Protein AF-A0A7C1SG29-F1 (afdb_monomer)

Structure (mmCIF, N/CA/C/O backbone):
data_AF-A0A7C1SG29-F1
#
_entry.id   AF-A0A7C1SG29-F1
#
loop_
_atom_site.group_PDB
_atom_site.id
_atom_site.type_symbol
_atom_site.label_atom_id
_atom_s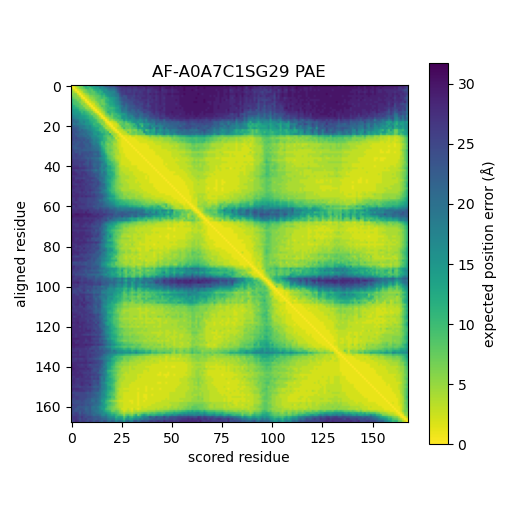ite.label_alt_id
_atom_site.label_comp_id
_atom_site.label_asym_id
_atom_site.label_entity_id
_atom_site.label_seq_id
_atom_site.pdbx_PDB_ins_code
_atom_site.Cartn_x
_atom_site.Cartn_y
_atom_site.Cartn_z
_atom_site.occupancy
_atom_site.B_iso_or_equiv
_atom_site.auth_seq_id
_atom_site.auth_comp_id
_atom_site.auth_asym_id
_atom_site.auth_atom_id
_atom_site.pdbx_PDB_model_num
ATOM 1 N N . MET A 1 1 ? -23.792 -5.796 61.152 1.00 48.72 1 MET A N 1
ATOM 2 C CA . MET A 1 1 ? -22.834 -6.056 60.047 1.00 48.72 1 MET A CA 1
ATOM 3 C C . MET A 1 1 ? -23.413 -5.845 58.630 1.00 48.72 1 MET A C 1
ATOM 5 O O . MET A 1 1 ? -22.864 -6.382 57.684 1.00 48.72 1 MET A O 1
ATOM 9 N N . ARG A 1 2 ? -24.466 -5.027 58.422 1.00 48.72 2 ARG A N 1
ATOM 10 C CA . ARG A 1 2 ? -25.083 -4.828 57.084 1.00 48.72 2 ARG A CA 1
ATOM 11 C C . ARG A 1 2 ? -24.665 -3.545 56.341 1.00 48.72 2 ARG A C 1
ATOM 13 O O . ARG A 1 2 ? -24.838 -3.468 55.135 1.00 48.72 2 ARG A O 1
ATOM 20 N N . LYS A 1 3 ? -24.064 -2.559 57.023 1.00 43.44 3 LYS A N 1
ATOM 21 C CA . LYS A 1 3 ? -23.667 -1.273 56.407 1.00 43.44 3 LYS A CA 1
ATOM 22 C C . LYS A 1 3 ? -22.354 -1.320 55.608 1.00 43.44 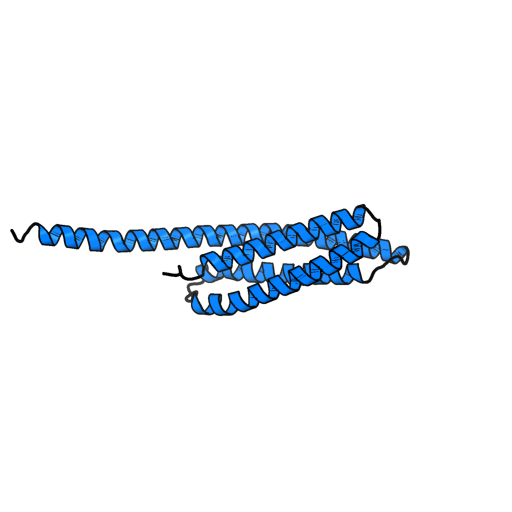3 LYS A C 1
ATOM 24 O O . LYS A 1 3 ? -22.164 -0.490 54.732 1.00 43.44 3 LYS A O 1
ATOM 29 N N . LYS A 1 4 ? -21.469 -2.294 55.866 1.00 47.00 4 LYS A N 1
ATOM 30 C CA . LYS A 1 4 ? -20.196 -2.437 55.128 1.00 47.00 4 LYS A CA 1
ATOM 31 C C . LYS A 1 4 ? -20.366 -3.057 53.734 1.00 47.00 4 LYS A C 1
ATOM 33 O O . LYS A 1 4 ? -19.556 -2.774 52.866 1.00 47.00 4 LYS A O 1
ATOM 38 N N . LEU A 1 5 ? -21.426 -3.841 53.512 1.00 48.00 5 LEU A N 1
ATOM 39 C CA . LEU A 1 5 ? -21.639 -4.564 52.251 1.00 48.00 5 LEU A CA 1
ATOM 40 C C . LEU A 1 5 ? -22.135 -3.654 51.111 1.00 48.00 5 LEU A C 1
ATOM 42 O O . LEU A 1 5 ? -21.844 -3.901 49.947 1.00 48.00 5 LEU A O 1
ATOM 46 N N . ILE A 1 6 ? -22.866 -2.585 51.446 1.00 52.88 6 ILE A N 1
ATOM 47 C CA . ILE A 1 6 ? -23.448 -1.652 50.467 1.00 52.88 6 ILE A CA 1
ATOM 48 C C . 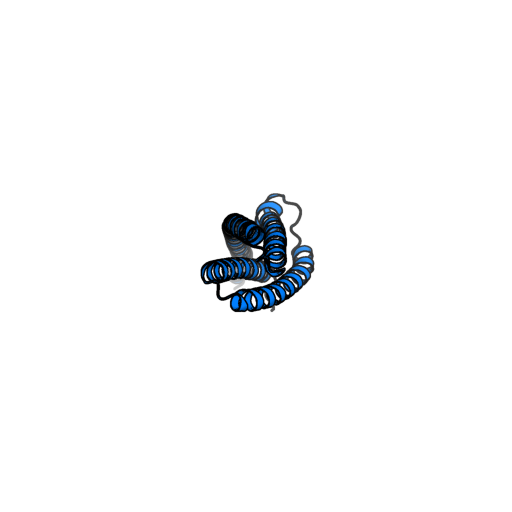ILE A 1 6 ? -22.365 -0.740 49.869 1.00 52.88 6 ILE A C 1
ATOM 50 O O . ILE A 1 6 ? -22.393 -0.447 48.677 1.00 52.88 6 ILE A O 1
ATOM 54 N N . LEU A 1 7 ? -21.362 -0.356 50.668 1.00 47.22 7 LEU A N 1
ATOM 55 C CA . LEU A 1 7 ? -20.264 0.502 50.214 1.00 47.22 7 LEU A CA 1
ATOM 56 C C . LEU A 1 7 ? -19.348 -0.217 49.206 1.00 47.22 7 LEU A C 1
ATOM 58 O O . LEU A 1 7 ? -18.904 0.388 48.235 1.00 47.22 7 LEU A O 1
ATOM 62 N N . SER A 1 8 ? -19.118 -1.521 49.392 1.00 49.44 8 SER A N 1
ATOM 63 C CA . SER A 1 8 ? -18.302 -2.339 48.485 1.00 49.44 8 SER A CA 1
ATOM 64 C C . SER A 1 8 ? -18.992 -2.642 47.149 1.00 49.44 8 SER A C 1
ATOM 66 O O . SER A 1 8 ? -18.313 -2.744 46.133 1.00 49.44 8 SER A O 1
ATOM 68 N N . VAL A 1 9 ? -20.327 -2.725 47.115 1.00 52.62 9 VAL A N 1
ATOM 69 C CA . VAL A 1 9 ? -21.087 -2.907 45.862 1.00 52.62 9 VAL A CA 1
ATOM 70 C C . VAL A 1 9 ? -21.176 -1.595 45.069 1.00 52.62 9 VAL A C 1
ATOM 72 O O . VAL A 1 9 ? -21.042 -1.611 43.850 1.00 52.62 9 VAL A O 1
ATOM 75 N N . LEU A 1 10 ? -21.308 -0.446 45.742 1.00 48.72 10 LEU A N 1
ATOM 76 C CA . LEU A 1 10 ? -21.301 0.873 45.091 1.00 48.72 10 LEU A CA 1
ATOM 77 C C . LEU A 1 10 ? -19.944 1.229 44.462 1.00 48.72 10 LEU A C 1
ATOM 79 O O . LEU A 1 10 ? -19.913 1.810 43.381 1.00 48.72 10 LEU A O 1
ATOM 83 N N . LEU A 1 11 ? -18.828 0.834 45.083 1.00 46.75 11 LEU A N 1
ATOM 84 C CA . LEU A 1 11 ? -17.487 1.050 44.522 1.00 46.75 11 LEU A CA 1
ATOM 85 C C . LEU A 1 11 ? -17.234 0.240 43.237 1.00 46.75 11 LEU A C 1
ATOM 87 O O . LEU A 1 11 ? -16.570 0.736 42.331 1.00 46.75 11 LEU A O 1
ATOM 91 N N . LEU A 1 12 ? -17.813 -0.958 43.114 1.00 48.91 12 LEU A N 1
ATOM 92 C CA . LEU A 1 12 ? -17.734 -1.770 41.891 1.00 48.91 12 LEU A CA 1
ATOM 93 C C . LEU A 1 12 ? -18.539 -1.162 40.732 1.00 48.91 12 LEU A C 1
ATOM 95 O O . LEU A 1 12 ? -18.072 -1.162 39.597 1.00 48.91 12 LEU A O 1
ATOM 99 N N . VAL A 1 13 ? -19.712 -0.584 41.007 1.00 48.06 13 VAL A N 1
ATOM 100 C CA . VAL A 1 13 ? -20.582 0.012 39.973 1.00 48.06 13 VAL A CA 1
ATOM 101 C C . VAL A 1 13 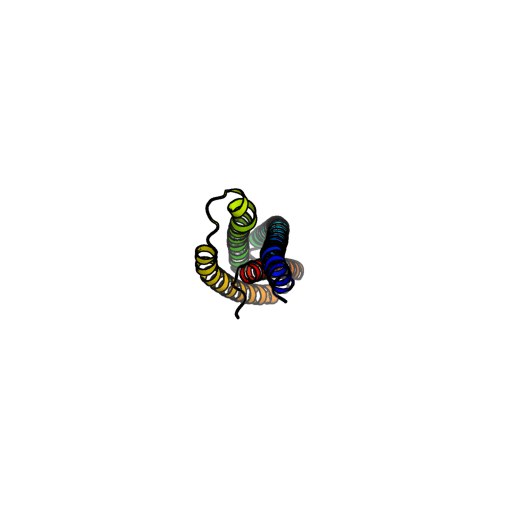? -20.019 1.332 39.426 1.00 48.06 13 VAL A C 1
ATOM 103 O O . VAL A 1 13 ? -20.252 1.662 38.267 1.00 48.06 13 VAL A O 1
ATOM 106 N N . VAL A 1 14 ? -19.225 2.067 40.212 1.00 48.28 14 VAL A N 1
ATOM 107 C CA . VAL A 1 14 ? -18.598 3.329 39.773 1.00 48.28 14 VAL A CA 1
ATOM 108 C C . VAL A 1 14 ? -17.317 3.099 38.957 1.00 48.28 14 VAL A C 1
ATOM 110 O O . VAL A 1 14 ? -16.956 3.947 38.144 1.00 48.28 14 VAL A O 1
ATOM 113 N N . TRP A 1 15 ? -16.637 1.958 39.097 1.00 45.19 15 TRP A N 1
ATOM 114 C CA . TRP A 1 15 ? -15.374 1.691 38.387 1.00 45.19 15 TRP A CA 1
ATOM 115 C C . TRP A 1 15 ? -15.529 1.072 36.991 1.00 45.19 15 TRP A C 1
ATOM 117 O O . TRP A 1 15 ? -14.703 1.330 36.117 1.00 45.19 15 TRP A O 1
ATOM 127 N N . ILE A 1 16 ? -16.600 0.314 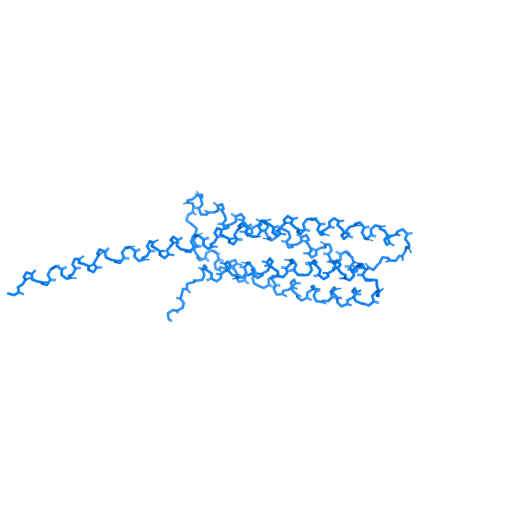36.746 1.00 50.06 16 ILE A N 1
ATOM 128 C CA . ILE A 1 16 ? -16.846 -0.338 35.446 1.00 50.06 16 ILE A CA 1
ATOM 129 C C . ILE A 1 16 ? -17.046 0.672 34.291 1.00 50.06 16 ILE A C 1
ATOM 131 O O . ILE A 1 16 ? -16.458 0.455 33.230 1.00 50.06 16 ILE A O 1
ATOM 135 N N . PRO A 1 17 ? -17.768 1.805 34.461 1.00 49.56 17 PRO A N 1
ATOM 136 C CA . PRO A 1 17 ? -17.905 2.798 33.397 1.00 49.56 17 PRO A CA 1
ATOM 137 C C . PRO A 1 17 ? -16.552 3.392 32.994 1.00 49.56 17 PRO A C 1
ATOM 139 O O . PRO A 1 17 ? -16.257 3.521 31.812 1.00 49.56 17 PRO A O 1
ATOM 142 N N . HIS A 1 18 ? -15.695 3.709 33.967 1.00 48.22 18 HIS A N 1
ATOM 143 C CA . HIS A 1 18 ? -14.430 4.399 33.712 1.00 48.22 18 HIS A CA 1
ATOM 144 C C . HIS A 1 18 ? -13.449 3.545 32.909 1.00 48.22 18 HIS A C 1
ATOM 146 O O . HIS A 1 18 ? -12.782 4.071 32.023 1.00 48.22 18 HIS A O 1
ATOM 152 N N . ALA A 1 19 ? -13.380 2.238 33.176 1.00 51.28 19 ALA A N 1
ATOM 153 C CA . ALA A 1 19 ? -12.516 1.335 32.421 1.00 51.28 19 ALA A CA 1
ATOM 154 C C . ALA A 1 19 ? -12.976 1.193 30.960 1.00 51.28 19 ALA A C 1
ATOM 156 O O . ALA A 1 19 ? -12.147 1.272 30.056 1.00 51.28 19 ALA A O 1
ATOM 157 N N . MET A 1 20 ? -14.288 1.068 30.719 1.00 52.84 20 MET A N 1
ATOM 158 C CA . MET A 1 20 ? -14.838 0.981 29.360 1.00 52.84 20 MET A CA 1
ATOM 159 C C . MET A 1 20 ? -14.654 2.293 28.583 1.00 52.84 20 MET A C 1
ATOM 161 O O . MET A 1 20 ? -14.159 2.261 27.460 1.00 52.84 20 MET A O 1
ATOM 165 N N . TYR A 1 21 ? -14.928 3.450 29.199 1.00 52.53 21 TYR A N 1
ATOM 166 C CA . TYR A 1 21 ? -14.678 4.764 28.585 1.00 52.53 21 TYR A CA 1
ATOM 167 C C . TYR A 1 21 ? -13.181 5.022 28.323 1.00 52.53 21 TYR A C 1
ATOM 169 O O . TYR A 1 21 ? -12.805 5.585 27.291 1.00 52.53 21 TYR A O 1
ATOM 177 N N . ALA A 1 22 ? -12.294 4.590 29.224 1.00 55.56 22 ALA A N 1
ATOM 178 C CA . ALA A 1 22 ? -10.846 4.680 29.023 1.00 55.56 22 ALA A CA 1
ATOM 179 C C . ALA A 1 22 ? -10.353 3.751 27.894 1.00 55.56 22 ALA A C 1
ATOM 181 O O . ALA A 1 22 ? -9.429 4.095 27.159 1.00 55.56 22 ALA A O 1
ATOM 182 N N . GLN A 1 23 ? -10.974 2.581 27.724 1.00 57.38 23 GLN A N 1
ATOM 183 C CA . GLN A 1 23 ? -10.642 1.632 26.660 1.00 57.38 23 GLN A CA 1
ATOM 184 C C . GLN A 1 23 ? -11.161 2.097 25.292 1.00 57.38 23 GLN A C 1
ATOM 186 O O . GLN A 1 23 ? -10.420 2.011 24.312 1.00 57.38 23 GLN A O 1
ATOM 191 N N . GLU A 1 24 ? -12.376 2.649 25.221 1.00 61.75 24 GLU A N 1
ATOM 192 C CA . GLU A 1 24 ? -12.921 3.261 23.999 1.00 61.75 24 GLU A CA 1
ATOM 193 C C . GLU A 1 24 ? -12.083 4.468 23.561 1.00 61.75 24 GLU A C 1
ATOM 195 O O . GLU A 1 24 ? -11.604 4.501 22.429 1.00 61.75 24 GLU A O 1
ATOM 200 N N . SER A 1 25 ? -11.764 5.382 24.484 1.00 68.00 25 SER A N 1
ATOM 201 C CA . SER A 1 25 ? -10.901 6.533 24.170 1.00 68.00 25 SER A CA 1
ATOM 202 C C . SER A 1 25 ? -9.495 6.129 23.706 1.00 68.00 25 SER A C 1
ATOM 204 O O . SER A 1 25 ? -8.922 6.783 22.834 1.00 68.00 25 SER A O 1
ATOM 206 N N . LYS A 1 26 ? -8.935 5.021 24.214 1.00 77.94 2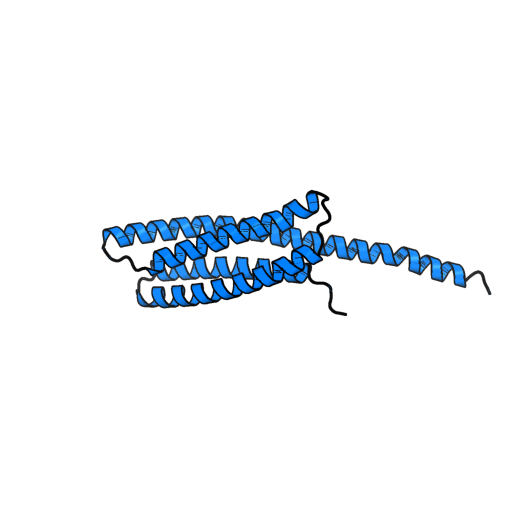6 LYS A N 1
ATOM 207 C CA . LYS A 1 26 ? -7.656 4.480 23.727 1.00 77.94 26 LYS A CA 1
ATOM 208 C C . LYS A 1 26 ? -7.758 3.947 22.294 1.00 77.94 26 LYS A C 1
ATOM 210 O O . LYS A 1 26 ? -6.870 4.241 21.491 1.00 77.94 26 LYS A O 1
ATOM 215 N N . LYS A 1 27 ? -8.805 3.180 21.966 1.00 78.44 27 LYS A N 1
ATOM 216 C CA . LYS A 1 27 ? -9.022 2.662 20.603 1.00 78.44 27 LYS A CA 1
ATOM 217 C C . LYS A 1 27 ? -9.218 3.804 19.609 1.00 78.44 27 LYS A C 1
ATOM 219 O O . LYS A 1 27 ? -8.604 3.785 18.545 1.00 78.44 27 LYS A O 1
ATOM 224 N N . ASP A 1 28 ? -9.962 4.836 19.990 1.00 75.50 28 ASP A N 1
ATOM 225 C CA . ASP A 1 28 ? -10.179 6.018 19.153 1.00 75.50 28 ASP A CA 1
ATOM 226 C C . ASP A 1 28 ? -8.870 6.749 18.828 1.00 75.50 28 ASP A C 1
ATOM 228 O O . ASP A 1 28 ? -8.603 7.054 17.665 1.00 75.50 28 ASP A O 1
ATOM 232 N N . ILE A 1 29 ? -8.003 6.967 19.824 1.00 81.19 29 ILE A N 1
ATOM 233 C CA . ILE A 1 29 ? -6.679 7.582 19.613 1.00 81.19 29 ILE A CA 1
ATOM 234 C C . ILE A 1 29 ? -5.817 6.725 18.674 1.00 81.19 29 ILE A C 1
ATOM 236 O O . ILE A 1 29 ? -5.124 7.250 17.794 1.00 81.19 29 ILE A O 1
ATOM 240 N N . GLN A 1 30 ? -5.852 5.400 18.832 1.00 85.75 30 GLN A N 1
ATOM 241 C CA . GLN A 1 30 ? -5.114 4.487 17.960 1.00 85.75 30 GLN A CA 1
ATOM 242 C C . GLN A 1 30 ? -5.626 4.550 16.515 1.00 85.75 30 GLN A C 1
ATOM 244 O O . GLN A 1 30 ? -4.813 4.643 15.596 1.00 85.75 30 GLN A O 1
ATOM 249 N N . LEU A 1 31 ? -6.945 4.565 16.303 1.00 83.25 31 LEU A N 1
ATOM 250 C CA . LEU A 1 31 ? -7.551 4.658 14.970 1.00 83.25 31 LEU A CA 1
ATOM 251 C C . LEU A 1 31 ? -7.277 6.008 14.304 1.00 83.25 31 LEU A C 1
ATOM 253 O O . LEU A 1 31 ? -6.936 6.040 13.124 1.00 83.25 31 LEU A O 1
ATOM 257 N N . GLN A 1 32 ? -7.324 7.110 15.057 1.00 82.00 32 GLN A N 1
ATOM 258 C CA . GLN A 1 32 ? -6.924 8.431 14.558 1.00 82.00 32 GLN A CA 1
ATOM 259 C C . GLN A 1 32 ? -5.448 8.463 14.147 1.00 82.00 32 GLN A C 1
ATOM 261 O O . GLN A 1 32 ? -5.100 9.021 13.108 1.00 82.00 32 GLN A O 1
ATOM 266 N N . THR A 1 33 ? -4.577 7.816 14.925 1.00 88.44 33 THR A N 1
ATOM 267 C CA . THR A 1 33 ? -3.153 7.691 14.583 1.00 88.44 33 THR A CA 1
ATOM 268 C C . THR A 1 33 ? -2.957 6.890 13.295 1.00 88.44 33 THR A C 1
ATOM 270 O O . THR A 1 33 ? -2.137 7.265 12.457 1.00 88.44 33 THR A O 1
ATOM 273 N N . VAL A 1 34 ? -3.705 5.794 13.119 1.00 89.06 34 VAL A N 1
ATOM 274 C CA . VAL A 1 34 ? -3.687 5.003 11.879 1.00 89.06 34 VAL A CA 1
ATOM 275 C C . VAL A 1 34 ? -4.158 5.847 10.701 1.00 89.06 34 VAL A C 1
ATOM 277 O O . VAL A 1 34 ? -3.455 5.901 9.696 1.00 89.06 34 VAL A O 1
ATOM 280 N N . ALA A 1 35 ? -5.281 6.555 10.835 1.00 85.69 35 ALA A N 1
ATOM 281 C CA . ALA A 1 35 ? -5.807 7.422 9.786 1.00 85.69 35 ALA A CA 1
ATOM 282 C C . ALA A 1 35 ? -4.787 8.495 9.369 1.00 85.69 35 ALA A C 1
ATOM 284 O O . ALA A 1 35 ? -4.494 8.642 8.184 1.00 85.69 35 ALA A O 1
ATOM 285 N N . PHE A 1 36 ? -4.169 9.182 10.332 1.00 87.94 36 PHE A N 1
ATOM 286 C CA . PHE A 1 36 ? -3.148 10.189 10.042 1.00 87.94 36 PHE A CA 1
ATOM 287 C C . PHE A 1 36 ? -1.943 9.605 9.288 1.00 87.94 36 PHE A C 1
ATOM 289 O O . PHE A 1 36 ? -1.490 10.179 8.299 1.00 87.94 36 PHE A O 1
ATOM 296 N N . LYS A 1 37 ? -1.444 8.434 9.702 1.00 91.38 37 LYS A N 1
ATOM 297 C CA . LYS A 1 37 ? -0.332 7.764 9.008 1.00 91.38 37 LYS A CA 1
ATOM 298 C C . LYS A 1 37 ? -0.718 7.290 7.607 1.00 91.38 37 LYS A C 1
ATOM 300 O O . LYS A 1 37 ? 0.078 7.440 6.685 1.00 91.38 37 LYS A O 1
ATOM 305 N N . LEU A 1 38 ? -1.934 6.767 7.432 1.00 89.25 38 LEU A N 1
ATOM 306 C CA . LEU A 1 38 ? -2.468 6.403 6.117 1.00 89.25 38 LEU A CA 1
ATOM 307 C C . LEU A 1 38 ? -2.509 7.621 5.189 1.00 89.25 38 LEU A C 1
ATOM 309 O O . LEU A 1 38 ? -2.080 7.523 4.043 1.00 89.25 38 LEU A O 1
ATOM 313 N N . PHE A 1 39 ? -2.936 8.784 5.688 1.00 87.94 39 PHE A N 1
ATOM 314 C CA . PHE A 1 39 ? -2.906 10.030 4.923 1.00 87.94 39 PHE A CA 1
ATOM 315 C C . PHE A 1 39 ? -1.482 10.415 4.488 1.00 87.94 39 PHE A C 1
ATOM 317 O O . PHE A 1 39 ? -1.255 10.704 3.314 1.00 87.94 39 PHE A O 1
ATOM 324 N N . GLN A 1 40 ? -0.507 10.365 5.399 1.00 90.88 40 GLN A N 1
ATOM 325 C CA . GLN A 1 40 ? 0.890 10.672 5.066 1.00 90.88 40 GLN A CA 1
ATOM 326 C C . GLN A 1 40 ? 1.453 9.726 3.996 1.00 90.88 40 GLN A C 1
ATOM 328 O O . GLN A 1 40 ? 2.070 10.173 3.027 1.00 90.88 40 GLN A O 1
ATOM 333 N N . GLU A 1 41 ? 1.216 8.423 4.144 1.00 90.00 41 GLU A N 1
ATOM 334 C CA . GLU A 1 41 ? 1.663 7.425 3.172 1.00 90.00 41 GLU A CA 1
ATOM 335 C C . GLU A 1 41 ? 0.944 7.568 1.826 1.00 90.00 41 GLU A C 1
ATOM 337 O O . GLU A 1 41 ? 1.572 7.418 0.781 1.00 90.00 41 GLU A O 1
ATOM 342 N N . LYS A 1 42 ? -0.344 7.930 1.818 1.00 88.56 42 LYS A N 1
ATOM 343 C CA . LYS A 1 42 ? -1.105 8.223 0.594 1.00 88.56 42 LYS A CA 1
ATOM 344 C C . LYS A 1 42 ? -0.470 9.362 -0.210 1.00 88.56 42 LYS A C 1
ATOM 346 O O . LYS A 1 42 ? -0.340 9.251 -1.431 1.00 88.56 42 LYS A O 1
ATOM 351 N N . GLU A 1 43 ? -0.053 10.437 0.455 1.00 90.50 43 GLU A N 1
ATOM 352 C CA . GLU A 1 43 ? 0.623 11.557 -0.211 1.00 90.50 43 GLU A CA 1
ATOM 353 C C . GLU A 1 43 ? 2.021 11.168 -0.714 1.00 90.50 43 GLU A C 1
ATOM 355 O O . GLU A 1 43 ? 2.399 11.518 -1.834 1.00 90.50 43 GLU A O 1
ATOM 360 N N . ASN A 1 44 ? 2.768 10.365 0.049 1.00 92.50 44 ASN A N 1
ATOM 361 C CA . ASN A 1 44 ? 4.042 9.811 -0.416 1.00 92.50 44 ASN A CA 1
ATOM 362 C C . ASN A 1 44 ? 3.861 8.911 -1.653 1.00 92.50 44 ASN A C 1
ATOM 364 O O . ASN A 1 44 ? 4.618 9.008 -2.622 1.00 92.50 44 ASN A O 1
ATOM 368 N N . LEU A 1 45 ? 2.814 8.085 -1.668 1.00 92.00 45 LEU A N 1
ATOM 369 C CA . LEU A 1 45 ? 2.482 7.207 -2.784 1.00 92.00 45 LEU A CA 1
ATOM 370 C C . LEU A 1 45 ? 2.192 7.999 -4.069 1.00 92.00 45 LEU A C 1
ATOM 372 O O . LEU A 1 45 ? 2.622 7.601 -5.150 1.00 92.00 45 LEU A O 1
ATOM 376 N N . LYS A 1 46 ? 1.539 9.163 -3.957 1.00 92.38 46 LYS A N 1
ATOM 377 C CA . LYS A 1 46 ? 1.304 10.079 -5.085 1.00 92.38 46 LYS A CA 1
ATOM 378 C C . LYS A 1 46 ? 2.614 10.589 -5.696 1.00 92.38 46 LYS A C 1
ATOM 380 O O . LYS A 1 46 ? 2.730 10.658 -6.918 1.00 92.38 46 LYS A O 1
ATOM 385 N N . ILE A 1 47 ? 3.611 10.910 -4.869 1.00 94.19 47 ILE A N 1
ATOM 386 C CA . ILE A 1 47 ? 4.945 11.325 -5.337 1.00 94.19 47 ILE A CA 1
ATOM 387 C C . ILE A 1 47 ? 5.631 10.170 -6.075 1.00 94.19 47 ILE A C 1
ATOM 389 O O . ILE A 1 47 ? 6.154 10.361 -7.174 1.00 94.19 47 ILE A O 1
ATOM 393 N N . LEU A 1 48 ? 5.601 8.967 -5.496 1.00 93.75 48 LEU A N 1
ATOM 394 C CA . LEU A 1 48 ? 6.195 7.770 -6.097 1.00 93.75 48 LEU A CA 1
ATOM 395 C C . LEU A 1 48 ? 5.528 7.427 -7.433 1.00 93.75 48 LEU A C 1
ATOM 397 O O . LEU A 1 48 ? 6.223 7.146 -8.407 1.00 93.75 48 LEU A O 1
ATOM 401 N N . ARG A 1 49 ? 4.200 7.559 -7.522 1.00 93.69 49 ARG A N 1
ATOM 402 C CA . ARG A 1 49 ? 3.450 7.398 -8.771 1.00 93.69 49 ARG A CA 1
ATOM 403 C C . ARG A 1 49 ? 3.970 8.316 -9.874 1.00 93.69 49 ARG A C 1
ATOM 405 O O . ARG A 1 49 ? 4.214 7.855 -10.986 1.00 93.69 49 ARG A O 1
ATOM 412 N N . SER A 1 50 ? 4.148 9.602 -9.576 1.00 94.69 50 SER A N 1
ATOM 413 C CA . SER A 1 50 ? 4.659 10.577 -10.546 1.00 94.69 50 SER A CA 1
ATOM 414 C C . SER A 1 50 ? 6.058 10.207 -11.040 1.00 94.69 50 SER A C 1
ATOM 416 O O . SER A 1 50 ? 6.321 10.280 -12.236 1.00 94.69 50 SER A O 1
ATOM 418 N N . GLN A 1 51 ? 6.928 9.728 -10.145 1.00 94.12 51 GLN A N 1
ATOM 419 C CA . GLN A 1 51 ? 8.265 9.249 -10.512 1.00 94.12 51 GLN A CA 1
ATOM 420 C C . GLN A 1 51 ? 8.204 8.011 -11.419 1.00 94.12 51 GLN A C 1
ATOM 422 O O . GLN A 1 51 ? 8.980 7.905 -12.367 1.00 94.12 51 GLN A O 1
ATOM 427 N N . VAL A 1 52 ? 7.273 7.081 -11.170 1.00 91.50 52 VAL A N 1
ATOM 428 C CA . VAL A 1 52 ? 7.076 5.900 -12.029 1.00 91.50 52 VAL A CA 1
ATOM 429 C C . VAL A 1 52 ? 6.595 6.312 -13.422 1.00 91.50 52 VAL A C 1
ATOM 431 O O . VAL A 1 52 ? 7.120 5.798 -14.408 1.00 91.50 52 VAL A O 1
ATOM 434 N N . VAL A 1 53 ? 5.667 7.271 -13.522 1.00 91.44 53 VAL A N 1
ATOM 435 C CA . VAL A 1 53 ? 5.207 7.822 -14.812 1.00 91.44 53 VAL A CA 1
ATOM 436 C C . VAL A 1 53 ? 6.356 8.456 -15.585 1.00 91.44 53 VAL A C 1
ATOM 438 O O . VAL A 1 53 ? 6.516 8.187 -16.771 1.00 91.44 53 VAL A O 1
ATOM 441 N N . GLU A 1 54 ? 7.177 9.273 -14.926 1.00 91.31 54 GLU A N 1
ATOM 442 C CA . GLU A 1 54 ? 8.326 9.920 -15.562 1.00 91.31 54 GLU A CA 1
ATOM 443 C C . GLU A 1 54 ? 9.302 8.880 -16.135 1.00 91.31 54 GLU A C 1
ATOM 445 O O . GLU A 1 54 ? 9.717 8.973 -17.294 1.00 91.31 54 GLU A O 1
ATOM 450 N N . LYS A 1 55 ? 9.610 7.835 -15.355 1.00 88.81 55 LYS A N 1
ATOM 451 C CA . LYS A 1 55 ? 10.456 6.724 -15.810 1.00 88.81 55 LYS A CA 1
ATOM 452 C C . LYS A 1 55 ? 9.824 5.939 -16.955 1.00 88.81 55 LYS A C 1
ATOM 454 O O . LYS A 1 55 ? 10.529 5.642 -17.912 1.00 88.81 55 LYS A O 1
ATOM 459 N N . ASN A 1 56 ? 8.523 5.664 -16.899 1.00 88.31 56 ASN A N 1
ATOM 460 C CA . ASN A 1 56 ? 7.800 5.004 -17.983 1.00 88.31 56 ASN A CA 1
ATOM 461 C C . ASN A 1 56 ? 7.833 5.826 -19.281 1.00 88.31 56 ASN A C 1
ATOM 463 O O . ASN A 1 56 ? 8.065 5.275 -20.352 1.00 88.31 56 ASN A O 1
ATOM 467 N N . ASN A 1 57 ? 7.629 7.142 -19.191 1.00 87.88 57 ASN A N 1
ATOM 468 C CA . ASN A 1 57 ? 7.675 8.037 -20.348 1.00 87.88 57 ASN A CA 1
ATOM 469 C C . ASN A 1 57 ? 9.084 8.102 -20.941 1.00 87.88 57 ASN A C 1
ATOM 471 O O . ASN A 1 57 ? 9.239 8.103 -22.156 1.00 87.88 57 ASN A O 1
ATOM 475 N N . THR A 1 58 ? 10.107 8.106 -20.084 1.00 85.88 58 THR A N 1
ATOM 476 C CA . THR A 1 58 ? 11.509 8.061 -20.518 1.00 85.88 58 THR A CA 1
ATOM 477 C C . THR A 1 58 ? 11.800 6.750 -21.243 1.00 85.88 58 THR A C 1
ATOM 479 O O . THR A 1 58 ? 12.331 6.773 -22.343 1.00 85.88 58 THR A O 1
ATOM 482 N N . ALA A 1 59 ? 11.392 5.615 -20.670 1.00 82.06 59 ALA A N 1
ATOM 483 C CA . ALA A 1 59 ? 11.553 4.303 -21.287 1.00 82.06 59 ALA A CA 1
ATOM 484 C C . ALA A 1 59 ? 10.822 4.198 -22.639 1.00 82.06 59 ALA A C 1
ATOM 486 O O . ALA A 1 59 ? 11.329 3.557 -23.552 1.00 82.06 59 ALA A O 1
ATOM 487 N N . ALA A 1 60 ? 9.674 4.874 -22.794 1.00 81.38 60 ALA A N 1
ATOM 488 C CA . ALA A 1 60 ? 8.913 4.920 -24.049 1.00 81.38 60 ALA A CA 1
ATOM 489 C C . ALA A 1 60 ? 9.719 5.534 -25.192 1.00 81.38 60 ALA A C 1
ATOM 491 O O . ALA A 1 60 ? 9.667 5.057 -26.316 1.00 81.38 60 ALA A O 1
ATOM 492 N N . ILE A 1 61 ? 10.461 6.605 -24.895 1.00 80.38 61 ILE A N 1
ATOM 493 C CA . ILE A 1 61 ? 11.275 7.325 -25.882 1.00 80.38 61 ILE A CA 1
ATOM 494 C C . ILE A 1 61 ? 12.388 6.423 -26.432 1.00 80.38 61 ILE A C 1
ATOM 496 O O . ILE A 1 61 ? 12.807 6.598 -27.573 1.00 80.38 61 ILE A O 1
ATOM 500 N N . PHE A 1 62 ? 12.855 5.467 -25.628 1.00 77.94 62 PHE A N 1
ATOM 501 C CA . PHE A 1 62 ? 13.937 4.553 -25.980 1.00 77.94 62 PHE A CA 1
ATOM 502 C C . PHE A 1 62 ? 13.448 3.156 -26.414 1.00 77.94 62 PHE A C 1
ATOM 504 O O . PHE A 1 62 ? 14.280 2.275 -26.586 1.00 77.94 62 PHE A O 1
ATOM 511 N N . ASP A 1 63 ? 12.134 2.941 -26.597 1.00 72.06 63 ASP A N 1
ATOM 512 C CA . ASP A 1 63 ? 11.513 1.625 -26.875 1.00 72.06 63 ASP A CA 1
ATOM 513 C C . ASP A 1 63 ? 11.846 0.531 -25.831 1.00 72.06 63 ASP A C 1
ATOM 515 O O . ASP A 1 63 ? 11.749 -0.671 -26.079 1.00 72.06 63 ASP A O 1
ATOM 519 N N . GLU A 1 64 ? 12.178 0.942 -24.606 1.00 68.69 64 GLU A N 1
ATOM 520 C CA . GLU A 1 64 ? 12.540 0.068 -23.485 1.00 68.69 64 GLU A CA 1
ATOM 521 C C . GLU A 1 64 ? 11.383 -0.082 -22.483 1.00 68.69 64 GLU A C 1
ATOM 523 O O . GLU A 1 64 ? 11.622 -0.169 -21.283 1.00 68.69 64 GLU A O 1
ATOM 528 N N . GLN A 1 65 ? 10.116 -0.053 -22.918 1.00 67.62 65 GLN A N 1
ATOM 529 C CA . GLN A 1 65 ? 8.955 -0.133 -22.015 1.00 67.62 65 GLN A CA 1
ATOM 530 C C . GLN A 1 65 ? 8.566 -1.580 -21.664 1.00 67.62 65 GLN A C 1
ATOM 532 O O . GLN A 1 65 ? 7.820 -2.217 -22.413 1.0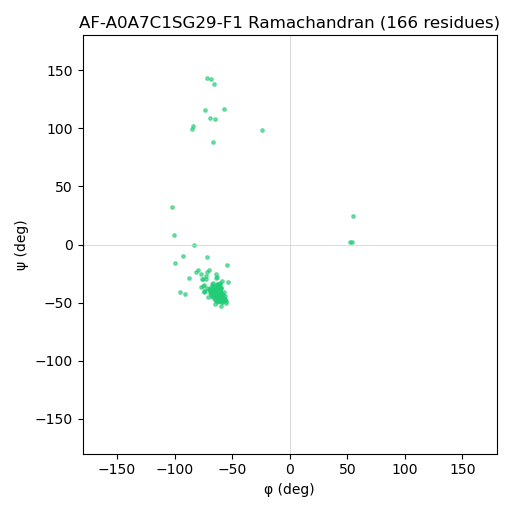0 67.62 65 GLN A O 1
ATOM 537 N N . PRO A 1 66 ? 8.956 -2.120 -20.494 1.00 69.75 66 PRO A N 1
ATOM 538 C CA . PRO A 1 66 ? 8.360 -3.347 -20.004 1.00 69.75 66 PRO A CA 1
ATOM 539 C C . PRO A 1 66 ? 6.917 -3.096 -19.539 1.00 69.75 66 PRO A C 1
ATOM 541 O O . PRO A 1 66 ? 6.610 -2.097 -18.882 1.00 69.75 66 PRO A O 1
ATOM 544 N N . LEU A 1 67 ? 6.034 -4.073 -19.786 1.00 73.38 67 LEU A N 1
ATOM 545 C CA . LEU A 1 67 ? 4.646 -4.112 -19.284 1.00 73.38 67 LEU A CA 1
ATOM 546 C C . LEU A 1 67 ? 4.546 -3.972 -17.747 1.00 73.38 67 LEU A C 1
ATOM 548 O O . LEU A 1 67 ? 3.490 -3.636 -17.201 1.00 73.38 67 LEU A O 1
ATOM 552 N N . SER A 1 68 ? 5.652 -4.201 -17.035 1.00 77.69 68 SER A N 1
ATOM 553 C CA . SER A 1 68 ? 5.753 -4.057 -15.585 1.00 77.69 68 SER A CA 1
ATOM 554 C C . SER A 1 68 ? 5.542 -2.615 -15.099 1.00 77.69 68 SER A C 1
ATOM 556 O O . SER A 1 68 ? 5.060 -2.439 -13.981 1.00 77.69 68 SER A O 1
ATOM 558 N N . TYR A 1 69 ? 5.803 -1.580 -15.916 1.00 83.00 69 TYR A N 1
ATOM 55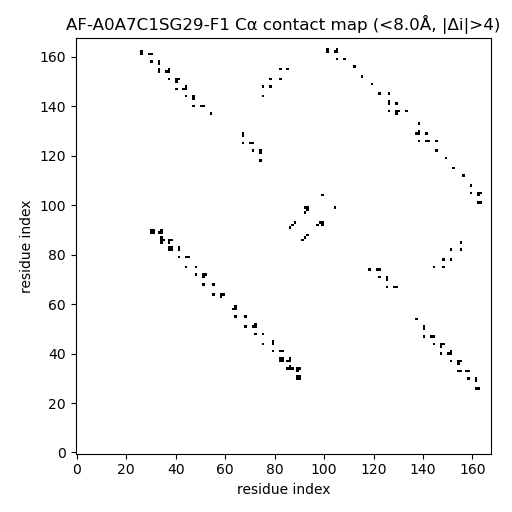9 C CA . TYR A 1 69 ? 5.524 -0.182 -15.540 1.00 83.00 69 TYR A CA 1
ATOM 560 C C . TYR A 1 69 ? 4.031 0.083 -15.360 1.00 83.00 69 TYR A C 1
ATOM 562 O O . TYR A 1 69 ? 3.629 0.666 -14.352 1.00 83.00 69 TYR A O 1
ATOM 570 N N . TYR A 1 70 ? 3.203 -0.381 -16.297 1.00 85.00 70 TYR A N 1
ATOM 571 C CA . TYR A 1 70 ? 1.748 -0.265 -16.188 1.00 85.00 70 TYR A CA 1
ATOM 572 C C . TYR A 1 70 ? 1.211 -1.031 -14.982 1.00 85.00 70 TYR A C 1
ATOM 574 O O . TYR A 1 70 ? 0.394 -0.500 -14.236 1.00 85.00 70 TYR A O 1
ATOM 582 N N . SER A 1 71 ? 1.746 -2.227 -14.737 1.00 86.12 71 SER A N 1
ATOM 583 C CA . SER A 1 71 ? 1.368 -3.051 -13.583 1.00 86.12 71 SER A CA 1
ATOM 584 C C . SER A 1 71 ? 1.718 -2.376 -12.247 1.00 86.12 71 SER A C 1
ATOM 586 O O . SER A 1 71 ? 0.933 -2.415 -11.297 1.00 86.12 71 SER A O 1
ATOM 588 N N . LEU A 1 72 ? 2.875 -1.706 -12.168 1.00 86.56 72 LEU A N 1
ATOM 589 C CA . LEU A 1 72 ? 3.279 -0.944 -10.985 1.00 86.56 72 LEU A CA 1
ATOM 590 C C . LEU A 1 72 ? 2.397 0.290 -10.770 1.00 86.56 72 LEU A C 1
ATOM 592 O O . LEU A 1 72 ? 1.993 0.555 -9.640 1.00 86.56 72 LEU A O 1
ATOM 596 N N . MET A 1 73 ? 2.080 1.029 -11.836 1.00 91.12 73 MET A N 1
ATOM 597 C CA . MET A 1 73 ? 1.175 2.181 -11.759 1.00 91.12 73 MET A CA 1
ATOM 598 C C . MET A 1 73 ? -0.233 1.769 -11.314 1.00 91.12 73 MET A C 1
ATOM 600 O O . MET A 1 73 ? -0.782 2.409 -10.421 1.00 91.12 73 MET A O 1
ATOM 604 N N . ASP A 1 74 ? -0.777 0.677 -11.857 1.00 89.88 74 ASP A N 1
ATOM 605 C CA . ASP A 1 74 ? -2.083 0.140 -11.449 1.00 89.88 74 ASP A CA 1
ATOM 606 C C . ASP A 1 74 ? -2.095 -0.270 -9.969 1.00 89.88 74 ASP A C 1
ATOM 608 O O . ASP A 1 74 ? -3.003 0.090 -9.217 1.00 89.88 74 ASP A O 1
ATOM 612 N N . SER A 1 75 ? -1.034 -0.943 -9.511 1.00 86.94 75 SER A N 1
ATOM 613 C CA . SER A 1 75 ? -0.882 -1.314 -8.098 1.00 86.94 75 SER A CA 1
ATOM 614 C C . SER A 1 75 ? -0.869 -0.085 -7.185 1.00 86.94 75 SER A C 1
ATOM 616 O O . SER A 1 75 ? -1.523 -0.077 -6.140 1.00 86.94 75 SER A O 1
ATOM 618 N N . ILE A 1 76 ? -0.156 0.973 -7.586 1.00 89.12 76 ILE A N 1
ATOM 619 C CA . ILE A 1 76 ? -0.144 2.248 -6.864 1.00 89.12 76 ILE A CA 1
ATOM 620 C C . ILE A 1 76 ? -1.550 2.862 -6.825 1.00 89.12 76 ILE A C 1
ATOM 622 O O . ILE A 1 76 ? -2.004 3.255 -5.753 1.00 89.12 76 ILE A O 1
ATOM 626 N N . ASP A 1 77 ? -2.255 2.926 -7.954 1.00 90.81 77 ASP A N 1
ATOM 627 C CA . ASP A 1 77 ? -3.583 3.544 -8.038 1.00 90.81 77 ASP A CA 1
ATOM 628 C C . ASP A 1 77 ? -4.623 2.802 -7.195 1.00 90.81 77 ASP A C 1
ATOM 630 O O . ASP A 1 77 ? -5.378 3.420 -6.436 1.00 90.81 77 ASP A O 1
ATOM 634 N N . ARG A 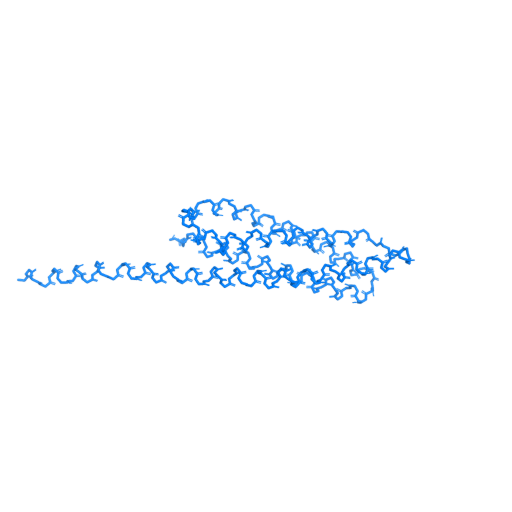1 78 ? -4.615 1.467 -7.240 1.00 89.00 78 ARG A N 1
ATOM 635 C CA . ARG A 1 78 ? -5.483 0.627 -6.403 1.00 89.00 78 ARG A CA 1
ATOM 636 C C . ARG A 1 78 ? -5.241 0.880 -4.919 1.00 89.00 78 ARG A C 1
ATOM 638 O O . ARG A 1 78 ? -6.199 1.053 -4.163 1.00 89.00 78 ARG A O 1
ATOM 645 N N . ILE A 1 79 ? -3.980 0.960 -4.498 1.00 87.25 79 ILE A N 1
ATOM 646 C CA . ILE A 1 79 ? -3.625 1.245 -3.102 1.00 87.25 79 ILE A CA 1
ATOM 647 C C . ILE A 1 79 ? -3.971 2.675 -2.710 1.00 87.25 79 ILE A C 1
ATOM 649 O O . ILE A 1 79 ? -4.479 2.886 -1.612 1.00 87.25 79 ILE A O 1
ATOM 653 N N . TYR A 1 80 ? -3.760 3.651 -3.592 1.00 87.75 80 TYR A N 1
ATOM 654 C CA . TYR A 1 80 ? -4.132 5.043 -3.351 1.00 87.75 80 TYR A CA 1
ATOM 655 C C . TYR A 1 80 ? -5.627 5.172 -3.038 1.00 87.75 80 TYR A C 1
ATOM 657 O O . TYR A 1 80 ? -6.014 5.823 -2.062 1.00 87.75 80 TYR A O 1
ATOM 665 N N . ILE A 1 81 ? -6.461 4.509 -3.843 1.00 86.44 81 ILE A N 1
ATOM 666 C CA . ILE A 1 81 ? -7.916 4.485 -3.681 1.00 86.44 81 ILE A CA 1
ATOM 667 C C . ILE A 1 81 ? -8.299 3.787 -2.372 1.00 86.44 81 ILE A C 1
ATOM 669 O O . ILE A 1 81 ? -9.036 4.361 -1.570 1.00 86.44 81 ILE A O 1
ATOM 673 N N . LEU A 1 82 ? -7.773 2.583 -2.118 1.00 86.44 82 LEU A N 1
ATOM 674 C CA . LEU A 1 82 ? -8.041 1.837 -0.881 1.00 86.44 82 LEU A CA 1
ATOM 675 C C . LEU A 1 82 ? -7.625 2.625 0.366 1.00 86.44 82 LEU A C 1
ATOM 677 O O . LEU A 1 82 ? -8.376 2.682 1.337 1.00 86.44 82 LEU A O 1
ATOM 681 N N . CYS A 1 83 ? -6.462 3.273 0.323 1.00 85.56 83 CYS A N 1
ATOM 682 C CA . CYS A 1 83 ? -5.945 4.107 1.403 1.00 85.56 83 CYS A CA 1
ATOM 683 C C . CYS A 1 83 ? -6.841 5.316 1.660 1.00 85.56 83 CYS A C 1
ATOM 685 O O . CYS A 1 83 ? -7.169 5.595 2.810 1.00 85.56 83 CYS A O 1
ATOM 687 N N . GLY A 1 84 ? -7.306 5.986 0.601 1.00 81.75 84 GLY A N 1
ATOM 688 C CA . GLY A 1 84 ? -8.288 7.062 0.717 1.00 81.75 84 GLY A CA 1
ATOM 689 C C . GLY A 1 84 ? -9.582 6.601 1.388 1.00 81.75 84 GLY A C 1
ATOM 690 O O . GLY A 1 84 ? -10.038 7.243 2.330 1.00 81.75 84 GLY A O 1
ATOM 691 N N . TYR A 1 85 ? -10.122 5.455 0.970 1.00 82.06 85 TYR A N 1
ATOM 692 C CA . TYR A 1 85 ? -11.320 4.900 1.593 1.00 82.06 85 TYR A CA 1
ATOM 693 C C . TYR A 1 85 ? -11.107 4.528 3.062 1.00 82.06 85 TYR A C 1
ATOM 695 O O . TYR A 1 85 ? -11.962 4.840 3.885 1.00 82.06 85 TYR A O 1
ATOM 703 N N . GLU A 1 86 ? -10.017 3.846 3.424 1.00 81.81 86 GLU A N 1
ATOM 704 C CA . GLU A 1 86 ? -9.771 3.496 4.831 1.00 81.81 86 GLU A CA 1
ATOM 705 C C . GLU A 1 86 ? -9.544 4.732 5.700 1.00 81.81 86 GLU A C 1
ATOM 707 O O . GLU A 1 86 ? -10.099 4.822 6.792 1.00 81.81 86 GLU A O 1
ATOM 712 N N . TYR A 1 87 ? -8.824 5.729 5.192 1.00 80.56 87 TYR A N 1
ATOM 713 C CA . TYR A 1 87 ? -8.683 7.022 5.851 1.00 80.56 87 TYR A CA 1
ATOM 714 C C . TYR A 1 87 ? -10.044 7.673 6.153 1.00 80.56 87 TYR A C 1
ATOM 716 O O . TYR A 1 87 ? -10.309 8.047 7.295 1.00 80.56 87 TYR A O 1
ATOM 724 N N . GLU A 1 88 ? -10.938 7.756 5.165 1.00 76.38 88 GLU A N 1
ATOM 725 C CA . GLU A 1 88 ? -12.267 8.351 5.347 1.00 76.38 88 GLU A CA 1
ATOM 726 C C . GLU A 1 88 ? -13.115 7.575 6.361 1.00 76.38 88 GLU A C 1
ATOM 728 O O . GLU A 1 88 ? -13.793 8.173 7.199 1.00 76.38 88 GLU A O 1
ATOM 733 N N . ILE A 1 89 ? -13.064 6.241 6.334 1.00 77.06 89 ILE A N 1
ATOM 734 C CA . ILE A 1 89 ? -13.798 5.427 7.306 1.00 77.06 89 ILE A CA 1
ATOM 735 C C . ILE A 1 89 ? -13.247 5.637 8.716 1.00 77.06 89 ILE A C 1
ATOM 737 O O . ILE A 1 89 ? -14.036 5.777 9.646 1.00 77.06 89 ILE A O 1
ATOM 741 N N . LEU A 1 90 ? -11.928 5.656 8.889 1.00 75.31 90 LEU A N 1
ATOM 742 C CA . LEU A 1 90 ? -11.309 5.747 10.209 1.00 75.31 90 LEU A CA 1
ATOM 743 C C . LEU A 1 90 ? -11.382 7.156 10.801 1.00 75.31 90 LEU A C 1
ATOM 745 O O . LEU A 1 90 ? -11.560 7.299 12.009 1.00 75.31 90 LEU A O 1
ATOM 749 N N . GLU A 1 91 ? -11.275 8.200 9.978 1.00 73.62 91 GLU A N 1
ATOM 750 C CA . GLU A 1 91 ? -11.299 9.577 10.468 1.00 73.62 91 GLU A CA 1
ATOM 751 C C . GLU A 1 91 ? -12.709 10.185 10.500 1.00 73.62 91 GLU A C 1
ATOM 753 O O . GLU A 1 91 ? -13.062 10.889 11.452 1.00 73.62 91 GLU A O 1
ATOM 758 N N . ILE A 1 92 ? -13.518 9.961 9.461 1.00 63.97 92 ILE A N 1
ATOM 759 C CA . ILE A 1 92 ? -14.762 10.715 9.243 1.00 63.97 92 ILE A CA 1
ATOM 760 C C . ILE A 1 92 ? -15.968 9.967 9.814 1.00 63.97 92 ILE A C 1
ATOM 762 O O . ILE A 1 92 ? -16.832 10.586 10.440 1.00 63.97 92 ILE A O 1
ATOM 766 N N . ALA A 1 93 ? -16.042 8.642 9.654 1.00 64.62 93 ALA A N 1
ATOM 767 C CA . ALA A 1 93 ? -17.217 7.880 10.080 1.00 64.62 93 ALA A CA 1
ATOM 768 C C . ALA A 1 93 ? -17.518 7.976 11.595 1.00 64.62 93 ALA A C 1
ATOM 770 O O . ALA A 1 93 ? -18.692 8.154 11.931 1.00 64.62 93 ALA A O 1
ATOM 771 N N . PRO A 1 94 ? -16.524 7.969 12.513 1.00 64.25 94 PRO A N 1
ATOM 772 C CA . PRO A 1 94 ? -16.772 8.189 13.942 1.00 64.25 94 PRO A CA 1
ATOM 773 C C . PRO A 1 94 ? -17.343 9.583 14.250 1.00 64.25 94 PRO A C 1
ATOM 775 O O . PRO A 1 94 ? -18.193 9.735 15.128 1.00 64.25 94 PRO A O 1
ATOM 778 N N . LYS A 1 95 ? -16.933 10.611 13.491 1.00 65.44 95 LYS A N 1
ATOM 779 C CA . LYS A 1 95 ? -17.378 12.006 13.670 1.00 65.44 95 LYS A CA 1
ATOM 780 C C . LYS A 1 95 ? -18.831 12.224 13.222 1.00 65.44 95 LYS A C 1
ATOM 782 O O . LYS A 1 95 ? -19.490 13.142 13.705 1.00 65.44 95 LYS A O 1
ATOM 787 N N . LEU A 1 96 ? -19.353 11.378 12.329 1.00 56.31 96 LEU A N 1
ATOM 788 C CA . LEU A 1 96 ? -20.689 11.526 11.739 1.00 56.31 96 LEU A CA 1
ATOM 789 C C . LEU A 1 96 ? -21.842 10.974 12.597 1.00 56.31 96 LEU A C 1
ATOM 791 O O . LEU A 1 96 ? -22.990 11.065 12.166 1.00 56.31 96 LEU A O 1
ATOM 795 N N . LYS A 1 97 ? -21.584 10.409 13.790 1.00 51.22 97 LYS A N 1
ATOM 796 C CA . LYS A 1 97 ? -22.591 9.849 14.729 1.00 51.22 97 LYS A CA 1
ATOM 797 C C . LYS A 1 97 ? -23.588 8.827 14.145 1.00 51.22 97 LYS A C 1
ATOM 799 O O . LYS A 1 97 ? -24.444 8.334 14.876 1.00 51.22 97 LYS A O 1
ATOM 804 N N . LYS A 1 98 ? -23.497 8.454 12.864 1.00 49.09 98 LYS A N 1
ATOM 805 C CA . LYS A 1 98 ? -24.146 7.254 12.333 1.00 49.09 98 LYS A CA 1
ATOM 806 C C . LYS A 1 98 ? -23.400 6.090 12.942 1.00 49.09 98 LYS A C 1
ATOM 808 O O . LYS A 1 98 ? -22.243 5.909 12.588 1.00 49.09 98 LYS A O 1
ATOM 813 N N . GLU A 1 99 ? -24.048 5.382 13.868 1.00 52.16 99 GLU A N 1
ATOM 814 C CA . GLU A 1 99 ? -23.551 4.179 14.541 1.00 52.16 99 GLU A CA 1
ATOM 815 C C . GLU A 1 99 ? -22.499 3.474 13.681 1.00 52.16 99 GLU A C 1
ATOM 817 O O . GLU A 1 99 ? -22.827 2.778 12.714 1.00 52.16 99 GLU A O 1
ATOM 822 N N . PHE A 1 100 ? -21.225 3.713 13.993 1.00 56.62 100 PHE A N 1
ATOM 823 C CA . PHE A 1 100 ? -20.122 2.990 13.395 1.00 56.62 100 PHE A CA 1
ATOM 824 C C . PHE A 1 100 ? -20.265 1.563 13.906 1.00 56.62 100 PHE A C 1
ATOM 826 O O . PHE A 1 100 ? -19.805 1.237 14.994 1.00 56.62 100 PHE A O 1
ATOM 833 N N . LYS A 1 101 ? -21.039 0.729 13.202 1.00 58.72 101 LYS A N 1
ATOM 834 C CA . LYS A 1 101 ? -21.331 -0.623 13.674 1.00 58.72 101 LYS A CA 1
ATOM 835 C C . LYS A 1 101 ? -20.067 -1.453 13.494 1.00 58.72 101 LYS A C 1
ATOM 837 O O . LYS A 1 101 ? -19.713 -1.723 12.342 1.00 58.72 101 LYS A O 1
ATOM 842 N N . PRO A 1 102 ? -19.447 -1.955 14.580 1.00 57.88 102 PRO A N 1
ATOM 843 C CA . PRO A 1 102 ? -18.254 -2.796 14.482 1.00 57.88 102 PRO A CA 1
ATOM 844 C C . PRO A 1 102 ? -18.475 -3.991 13.545 1.00 57.88 102 PRO A C 1
ATOM 846 O O . PRO A 1 102 ? -17.595 -4.371 12.785 1.00 57.88 102 PRO A O 1
ATOM 849 N N . LYS A 1 103 ? -19.709 -4.512 13.489 1.00 62.97 103 LYS A N 1
ATOM 850 C CA . LYS A 1 103 ? -20.126 -5.602 12.594 1.00 62.97 103 LYS A CA 1
ATOM 851 C C . LYS A 1 103 ? -20.038 -5.266 11.094 1.00 62.97 103 LYS A C 1
ATOM 853 O O . LYS A 1 103 ? -19.741 -6.149 10.292 1.00 62.97 103 LYS A O 1
ATOM 858 N N . TYR A 1 104 ? -20.309 -4.019 10.696 1.00 64.94 104 TYR A N 1
ATOM 859 C CA . TYR A 1 104 ? -20.160 -3.584 9.300 1.00 64.94 104 TYR A CA 1
ATOM 860 C C . TYR A 1 104 ? -18.678 -3.507 8.925 1.00 64.94 104 TYR A C 1
ATOM 862 O O . TYR A 1 104 ? -18.268 -4.051 7.897 1.00 64.94 104 TYR A O 1
ATOM 870 N N . TYR A 1 105 ? -17.870 -2.923 9.812 1.00 68.94 105 TYR A N 1
ATOM 871 C CA . TYR A 1 105 ? -16.427 -2.844 9.626 1.00 68.94 105 TYR A CA 1
ATOM 872 C C . TYR A 1 105 ? -15.775 -4.235 9.603 1.00 68.94 105 TYR A C 1
ATOM 874 O O . TYR A 1 105 ? -14.964 -4.500 8.729 1.00 68.94 105 TYR A O 1
ATOM 882 N N . GLN A 1 106 ? -16.203 -5.175 10.452 1.00 67.75 106 GLN A N 1
ATOM 883 C CA . GLN A 1 106 ? -15.719 -6.566 10.456 1.00 67.75 106 GLN A CA 1
ATOM 884 C C . GLN A 1 106 ? -15.998 -7.330 9.151 1.00 67.75 106 GLN A C 1
ATOM 886 O O . GLN A 1 106 ? -15.217 -8.183 8.732 1.00 67.75 106 GLN A O 1
ATOM 891 N N . ARG A 1 107 ? -17.136 -7.083 8.488 1.00 68.31 107 ARG A N 1
ATOM 892 C CA . ARG A 1 107 ? -17.424 -7.740 7.201 1.00 68.31 107 ARG A CA 1
ATOM 893 C C . ARG A 1 107 ? -16.562 -7.154 6.086 1.00 68.31 107 ARG A C 1
ATOM 895 O O . ARG A 1 107 ? -16.055 -7.903 5.253 1.00 68.31 107 ARG A O 1
ATOM 902 N N . ARG A 1 108 ? -16.377 -5.832 6.099 1.00 75.81 108 ARG A N 1
ATOM 903 C CA . ARG A 1 108 ? -15.463 -5.124 5.199 1.00 75.81 108 ARG A CA 1
ATOM 904 C C . ARG A 1 108 ? -14.012 -5.542 5.436 1.00 75.81 108 ARG A C 1
ATOM 906 O O . ARG A 1 108 ? -13.306 -5.774 4.465 1.00 75.81 108 ARG A O 1
ATOM 913 N N . SER A 1 109 ? -13.588 -5.700 6.688 1.00 78.12 109 SER A N 1
ATOM 914 C CA . SER A 1 109 ? -12.201 -6.002 7.041 1.00 78.12 109 SER A CA 1
ATOM 915 C C . SER A 1 109 ? -11.739 -7.336 6.466 1.00 78.12 109 SER A C 1
ATOM 917 O O . SER A 1 109 ? -10.645 -7.414 5.928 1.00 78.12 109 SER A O 1
ATOM 919 N N . LYS A 1 110 ? -12.597 -8.363 6.449 1.00 78.19 110 LYS A N 1
ATOM 920 C CA . LYS A 1 110 ? -12.282 -9.639 5.780 1.00 78.19 110 LYS A CA 1
ATOM 921 C C . LYS A 1 110 ? -12.024 -9.473 4.282 1.00 78.19 110 LYS A C 1
ATOM 923 O O . LYS A 1 110 ? -11.129 -10.114 3.740 1.00 78.19 110 LYS A O 1
ATOM 928 N N . GLN A 1 111 ? -12.813 -8.637 3.609 1.00 82.06 111 GLN A N 1
ATOM 929 C CA . GLN A 1 111 ? -12.615 -8.353 2.188 1.00 82.06 111 GLN A CA 1
ATOM 930 C C . GLN A 1 111 ? -11.368 -7.492 1.958 1.00 82.06 111 GLN A C 1
ATOM 932 O O . GLN A 1 111 ? -10.638 -7.728 0.996 1.00 82.06 111 GLN A O 1
ATOM 937 N N . LEU A 1 112 ? -11.108 -6.537 2.853 1.00 83.69 112 LEU A N 1
ATOM 938 C CA . LEU A 1 112 ? -9.904 -5.717 2.841 1.00 83.69 112 LEU A CA 1
ATOM 939 C C . LEU A 1 112 ? -8.662 -6.601 2.962 1.00 83.69 112 LEU A C 1
ATOM 941 O O . LEU A 1 112 ? -7.833 -6.554 2.069 1.00 83.69 112 LEU A O 1
ATOM 945 N N . LEU A 1 113 ? -8.584 -7.476 3.968 1.00 84.38 113 LEU A N 1
ATOM 946 C CA . LEU A 1 113 ? -7.449 -8.388 4.168 1.00 84.38 113 LEU A CA 1
ATOM 947 C C . LEU A 1 113 ? -7.182 -9.268 2.935 1.00 84.38 113 LEU A C 1
ATOM 949 O O . LEU A 1 113 ? -6.055 -9.342 2.467 1.00 84.38 113 LEU A O 1
ATOM 953 N N . ARG A 1 114 ? -8.225 -9.835 2.313 1.00 86.12 114 ARG A N 1
ATOM 954 C CA . ARG A 1 114 ? -8.064 -10.581 1.046 1.00 86.12 114 ARG A CA 1
ATOM 955 C C . ARG A 1 114 ? -7.509 -9.718 -0.088 1.00 86.12 114 ARG A C 1
ATOM 957 O O . ARG A 1 114 ? -6.757 -10.201 -0.928 1.00 86.12 114 ARG A O 1
ATOM 964 N N . THR A 1 115 ? -7.915 -8.452 -0.135 1.00 85.12 115 THR A N 1
ATOM 965 C CA . THR A 1 115 ? -7.425 -7.490 -1.130 1.00 85.12 115 THR A CA 1
ATOM 966 C C . THR A 1 115 ? -5.959 -7.139 -0.864 1.00 85.12 115 THR A C 1
ATOM 968 O O . THR A 1 115 ? -5.174 -7.068 -1.805 1.00 85.12 115 THR A O 1
ATOM 971 N N . ILE A 1 116 ? -5.580 -6.985 0.409 1.00 85.31 116 ILE A N 1
ATOM 972 C CA . ILE A 1 116 ? -4.199 -6.772 0.858 1.00 85.31 116 ILE A CA 1
ATOM 973 C C . ILE A 1 116 ? -3.300 -7.939 0.425 1.00 85.31 116 ILE A C 1
ATOM 975 O O . ILE A 1 116 ? -2.246 -7.706 -0.171 1.00 85.31 116 ILE A O 1
ATOM 979 N N . ASP A 1 117 ? -3.738 -9.181 0.644 1.00 86.06 117 ASP A N 1
ATOM 980 C CA . ASP A 1 117 ? -2.986 -10.383 0.261 1.00 86.06 117 ASP A CA 1
ATOM 981 C C . ASP A 1 117 ? -2.767 -10.470 -1.259 1.00 86.06 117 ASP A C 1
ATOM 983 O O . ASP A 1 117 ? -1.656 -10.738 -1.732 1.00 86.06 117 ASP A O 1
ATOM 987 N N . ALA A 1 118 ? -3.819 -10.199 -2.042 1.00 86.94 118 ALA A N 1
ATOM 988 C CA . ALA A 1 118 ? -3.747 -10.203 -3.501 1.00 86.94 118 ALA A CA 1
ATOM 989 C C . ALA A 1 118 ? -2.754 -9.152 -4.022 1.00 86.94 118 ALA A C 1
ATOM 991 O O . ALA A 1 118 ? -1.856 -9.486 -4.794 1.00 86.94 118 ALA A O 1
ATOM 992 N N . ILE A 1 119 ? -2.847 -7.907 -3.537 1.00 85.56 119 ILE A N 1
ATOM 993 C CA . ILE A 1 119 ? -1.938 -6.829 -3.955 1.00 85.56 119 ILE A CA 1
ATOM 994 C C . ILE A 1 119 ? -0.496 -7.128 -3.525 1.00 85.56 119 ILE A C 1
ATOM 996 O O . ILE A 1 119 ? 0.442 -6.889 -4.283 1.00 85.56 119 ILE A O 1
ATOM 1000 N N . THR A 1 120 ? -0.297 -7.702 -2.337 1.00 86.25 120 THR A N 1
ATOM 1001 C CA . THR A 1 120 ? 1.036 -8.118 -1.874 1.00 86.25 120 THR A CA 1
ATOM 1002 C C . THR A 1 120 ? 1.663 -9.142 -2.818 1.00 86.25 120 THR A C 1
ATOM 1004 O O . THR A 1 120 ? 2.848 -9.047 -3.148 1.00 86.25 120 THR A O 1
ATOM 1007 N N . THR A 1 121 ? 0.868 -10.106 -3.284 1.00 87.31 121 THR A N 1
ATOM 1008 C CA . THR A 1 121 ? 1.315 -11.127 -4.239 1.00 87.31 121 THR A CA 1
ATOM 1009 C C . THR A 1 121 ? 1.688 -10.501 -5.583 1.00 87.31 121 THR A C 1
ATOM 1011 O O . THR A 1 121 ? 2.779 -10.756 -6.093 1.00 87.31 121 THR A O 1
ATOM 1014 N N . GLU A 1 122 ? 0.833 -9.630 -6.124 1.00 86.50 122 GLU A N 1
ATOM 1015 C CA . GLU A 1 122 ? 1.077 -8.910 -7.383 1.00 86.50 122 GLU A CA 1
ATOM 1016 C C . GLU A 1 122 ? 2.356 -8.056 -7.321 1.00 86.50 122 GLU A C 1
ATOM 1018 O O . GLU A 1 122 ? 3.184 -8.099 -8.233 1.00 86.50 122 GLU A O 1
ATOM 1023 N N . LEU A 1 123 ? 2.579 -7.342 -6.214 1.00 86.00 123 LEU A N 1
ATOM 1024 C CA . LEU A 1 123 ? 3.773 -6.516 -6.021 1.00 86.00 123 LEU A CA 1
ATOM 1025 C C . LEU A 1 123 ? 5.069 -7.316 -5.975 1.00 86.00 123 LEU A C 1
ATOM 1027 O O . LEU A 1 123 ? 6.098 -6.836 -6.451 1.00 86.00 123 LEU A O 1
ATOM 1031 N N . ASN A 1 124 ? 5.045 -8.520 -5.405 1.00 88.06 124 ASN A N 1
ATOM 1032 C CA . ASN A 1 124 ? 6.213 -9.394 -5.421 1.00 88.06 124 ASN A CA 1
ATOM 1033 C C . ASN A 1 124 ? 6.551 -9.837 -6.848 1.00 88.06 124 ASN A C 1
ATOM 1035 O O . ASN A 1 124 ? 7.725 -9.846 -7.211 1.00 88.06 124 ASN A O 1
ATOM 1039 N N . THR A 1 125 ? 5.541 -10.128 -7.671 1.00 86.81 125 THR A N 1
ATOM 1040 C CA . THR A 1 125 ? 5.737 -10.433 -9.094 1.00 86.81 125 THR A CA 1
ATOM 1041 C C . THR A 1 125 ? 6.328 -9.243 -9.849 1.00 86.81 125 THR A C 1
ATOM 1043 O O . THR A 1 125 ? 7.306 -9.405 -10.574 1.00 86.81 125 THR A O 1
ATOM 1046 N N . ILE A 1 126 ? 5.797 -8.034 -9.642 1.00 85.94 126 ILE A N 1
ATOM 1047 C CA . ILE A 1 126 ? 6.303 -6.809 -10.283 1.00 85.94 126 ILE A CA 1
ATOM 1048 C C . ILE A 1 126 ? 7.763 -6.530 -9.892 1.00 85.94 126 ILE A C 1
ATOM 1050 O O . ILE A 1 126 ? 8.582 -6.208 -10.751 1.00 85.94 126 ILE A O 1
ATOM 1054 N N . ASP A 1 127 ? 8.104 -6.678 -8.610 1.00 86.56 127 ASP A N 1
ATOM 1055 C CA . ASP A 1 127 ? 9.469 -6.503 -8.096 1.00 86.56 127 ASP A CA 1
ATOM 1056 C C . ASP A 1 127 ? 10.466 -7.472 -8.758 1.00 86.56 127 ASP A C 1
ATOM 1058 O O . ASP A 1 127 ? 11.549 -7.057 -9.174 1.00 86.56 127 ASP A O 1
ATOM 1062 N N . MET A 1 128 ? 10.087 -8.744 -8.936 1.00 86.81 128 MET A N 1
ATOM 1063 C CA . MET A 1 128 ? 10.920 -9.715 -9.659 1.00 86.81 128 MET A CA 1
ATOM 1064 C C . MET A 1 128 ? 11.182 -9.278 -11.106 1.00 86.81 128 MET A C 1
ATOM 1066 O O . MET A 1 128 ? 12.339 -9.235 -11.518 1.00 86.81 128 MET A O 1
ATOM 1070 N N . LEU A 1 129 ? 10.141 -8.864 -11.836 1.00 85.00 129 LEU A N 1
ATOM 1071 C CA . LEU A 1 129 ? 10.266 -8.415 -13.230 1.00 85.00 129 LEU A CA 1
ATOM 1072 C C . LEU A 1 129 ? 11.188 -7.195 -13.373 1.00 85.00 129 LEU A C 1
ATOM 1074 O O . LEU A 1 129 ? 11.965 -7.098 -14.319 1.00 85.00 129 LEU A O 1
ATOM 1078 N N . PHE A 1 130 ? 11.143 -6.248 -12.432 1.00 83.94 130 PHE A N 1
ATOM 1079 C CA . PHE A 1 130 ? 12.021 -5.077 -12.491 1.00 83.94 130 PHE A CA 1
ATOM 1080 C C . PHE A 1 130 ? 13.470 -5.374 -12.108 1.00 83.94 130 PHE A C 1
ATOM 1082 O O . PHE A 1 130 ? 14.374 -4.721 -12.635 1.00 83.94 130 PHE A O 1
ATOM 1089 N N . LYS A 1 131 ? 13.726 -6.358 -11.243 1.00 85.56 131 LYS A N 1
ATOM 1090 C CA . LYS A 1 131 ? 15.096 -6.785 -10.912 1.00 85.56 131 LYS A CA 1
ATOM 1091 C C . LYS A 1 131 ? 15.841 -7.359 -12.116 1.00 85.56 131 LYS A C 1
ATOM 1093 O O . LYS A 1 131 ? 17.059 -7.206 -12.194 1.00 85.56 131 LYS A O 1
ATOM 1098 N N . GLU A 1 132 ? 15.124 -7.926 -13.081 1.00 82.25 132 GLU A N 1
ATOM 1099 C CA . GLU A 1 132 ? 15.694 -8.435 -14.334 1.00 82.25 132 GLU A CA 1
ATOM 1100 C C . GLU A 1 132 ? 16.194 -7.316 -15.267 1.00 82.25 132 GLU A C 1
ATOM 1102 O O . GLU A 1 132 ? 17.097 -7.546 -16.067 1.00 82.25 132 GLU A O 1
ATOM 1107 N N . THR A 1 133 ? 15.693 -6.081 -15.122 1.00 75.94 133 THR A N 1
ATOM 1108 C CA . THR A 1 133 ? 16.053 -4.948 -16.002 1.00 75.94 133 THR A CA 1
ATOM 1109 C C . THR A 1 133 ? 17.475 -4.410 -15.797 1.00 75.94 133 THR A C 1
ATOM 1111 O O . THR A 1 133 ? 17.923 -3.571 -16.572 1.00 75.94 133 THR A O 1
ATOM 1114 N N . GLN A 1 134 ? 18.179 -4.825 -14.732 1.00 74.88 134 GLN A N 1
ATOM 1115 C CA . GLN A 1 134 ? 19.514 -4.342 -14.312 1.00 74.88 134 GLN A CA 1
ATOM 1116 C C . GLN A 1 134 ? 19.655 -2.814 -14.126 1.00 74.88 134 GLN A C 1
ATOM 1118 O O . GLN A 1 134 ? 20.720 -2.316 -13.747 1.00 74.88 134 GLN A O 1
ATOM 1123 N N . ASN A 1 135 ? 18.584 -2.044 -14.309 1.00 83.06 135 ASN A N 1
ATOM 1124 C CA . ASN A 1 135 ? 18.585 -0.602 -14.164 1.00 83.06 135 ASN A CA 1
ATOM 1125 C C . ASN A 1 135 ? 18.397 -0.228 -12.683 1.00 83.06 135 ASN A C 1
ATOM 1127 O O . ASN A 1 135 ? 17.305 -0.248 -12.116 1.00 83.06 135 ASN A O 1
ATOM 1131 N N . ARG A 1 136 ? 19.499 0.147 -12.025 1.00 86.06 136 ARG A N 1
ATOM 1132 C CA . ARG A 1 136 ? 19.505 0.463 -10.585 1.00 86.06 136 ARG A CA 1
ATOM 1133 C C . ARG A 1 136 ? 18.564 1.607 -10.205 1.00 86.06 136 ARG A C 1
ATOM 1135 O O . ARG A 1 136 ? 18.038 1.613 -9.095 1.00 86.06 136 ARG A O 1
ATOM 1142 N N . SER A 1 137 ? 18.344 2.575 -11.099 1.00 86.12 137 SER A N 1
ATOM 1143 C CA . SER A 1 137 ? 17.449 3.698 -10.809 1.00 86.12 137 SER A CA 1
ATOM 1144 C C . SER A 1 137 ? 15.995 3.247 -10.707 1.00 86.12 137 SER A C 1
ATOM 1146 O O . SER A 1 137 ? 15.298 3.738 -9.820 1.00 86.12 137 SER A O 1
ATOM 1148 N N . ILE A 1 138 ? 15.536 2.353 -11.591 1.00 85.19 138 ILE A N 1
ATOM 1149 C CA . ILE A 1 138 ? 14.165 1.834 -11.519 1.00 85.19 138 ILE A CA 1
ATOM 1150 C C . ILE A 1 138 ? 14.018 0.833 -10.378 1.00 85.19 138 ILE A C 1
ATOM 1152 O O . ILE A 1 138 ? 13.052 0.936 -9.633 1.00 85.19 138 ILE A O 1
ATOM 1156 N N . ILE A 1 139 ? 15.005 -0.039 -10.156 1.00 87.50 139 ILE A N 1
ATOM 1157 C CA . ILE A 1 139 ? 14.989 -0.994 -9.038 1.00 87.50 139 ILE A CA 1
ATOM 1158 C C . ILE A 1 139 ? 14.826 -0.253 -7.702 1.00 87.50 139 ILE A C 1
ATOM 1160 O O . ILE A 1 139 ? 13.927 -0.567 -6.928 1.00 87.50 139 ILE A O 1
ATOM 1164 N N . ASN A 1 140 ? 15.599 0.814 -7.473 1.00 91.12 140 ASN A N 1
ATOM 1165 C CA . ASN A 1 140 ? 15.471 1.623 -6.257 1.00 91.12 140 ASN A CA 1
ATOM 1166 C C . ASN A 1 140 ? 14.091 2.295 -6.119 1.00 91.12 140 ASN A C 1
ATOM 1168 O O . ASN A 1 140 ? 13.580 2.443 -5.007 1.00 91.12 140 ASN A O 1
ATOM 1172 N N . LEU A 1 141 ? 13.489 2.739 -7.228 1.00 89.88 141 LEU A N 1
ATOM 1173 C CA . LEU A 1 141 ? 12.153 3.340 -7.223 1.00 89.88 141 LEU A CA 1
ATOM 1174 C C . LEU A 1 141 ? 11.070 2.296 -6.915 1.00 89.88 141 LEU A C 1
ATOM 1176 O O . LEU A 1 141 ? 10.173 2.562 -6.113 1.00 89.88 141 LEU A O 1
ATOM 1180 N N . VAL A 1 142 ? 11.183 1.105 -7.502 1.00 88.81 142 VAL A N 1
ATOM 1181 C CA . VAL A 1 142 ? 10.299 -0.039 -7.250 1.00 88.81 142 VAL A CA 1
ATOM 1182 C C . VAL A 1 142 ? 10.395 -0.462 -5.787 1.00 88.81 142 VAL A C 1
ATOM 1184 O O . VAL A 1 142 ? 9.367 -0.559 -5.125 1.00 88.81 142 VAL A O 1
ATOM 1187 N N . ASP A 1 143 ? 11.604 -0.593 -5.238 1.00 91.31 143 ASP A N 1
ATOM 1188 C CA . ASP A 1 143 ? 11.821 -0.944 -3.830 1.00 91.31 143 ASP A CA 1
ATOM 1189 C C . ASP A 1 143 ? 11.187 0.075 -2.873 1.00 91.31 143 ASP A C 1
ATOM 1191 O O . ASP A 1 143 ? 10.534 -0.294 -1.893 1.00 91.31 143 ASP A O 1
ATOM 1195 N N . ARG A 1 144 ? 11.348 1.376 -3.146 1.00 93.06 144 ARG A N 1
ATOM 1196 C CA . ARG A 1 144 ? 10.713 2.441 -2.348 1.00 93.06 144 ARG A CA 1
ATOM 1197 C C . ARG A 1 144 ? 9.189 2.396 -2.446 1.00 93.06 144 ARG A C 1
ATOM 1199 O O . ARG A 1 144 ? 8.515 2.554 -1.429 1.00 93.06 144 ARG A O 1
ATOM 1206 N N . THR A 1 145 ? 8.661 2.150 -3.642 1.00 90.94 145 THR A N 1
ATOM 1207 C CA . THR A 1 145 ? 7.220 2.009 -3.890 1.00 90.94 145 THR A CA 1
ATOM 1208 C C . THR A 1 145 ? 6.650 0.813 -3.144 1.00 90.94 145 THR A C 1
ATOM 1210 O O . THR A 1 145 ? 5.689 0.958 -2.392 1.00 90.94 145 THR A O 1
ATOM 1213 N N . LYS A 1 146 ? 7.298 -0.347 -3.264 1.00 90.00 146 LYS A N 1
ATOM 1214 C CA . LYS A 1 146 ? 6.935 -1.574 -2.559 1.00 90.00 146 LYS A CA 1
ATOM 1215 C C . LYS A 1 146 ? 6.912 -1.362 -1.048 1.00 90.00 146 LYS A C 1
ATOM 1217 O O . LYS A 1 146 ? 5.932 -1.725 -0.407 1.00 90.00 146 LYS A O 1
ATOM 1222 N N . LYS A 1 147 ? 7.944 -0.723 -0.485 1.00 91.25 147 LYS A N 1
ATOM 1223 C CA . LYS A 1 147 ? 8.008 -0.412 0.953 1.00 91.25 147 LYS A CA 1
ATOM 1224 C C . LYS A 1 147 ? 6.868 0.498 1.411 1.00 91.25 147 LYS A C 1
ATOM 1226 O O . LYS A 1 147 ? 6.273 0.224 2.448 1.00 91.25 147 LYS A O 1
ATOM 1231 N N . SER A 1 148 ? 6.544 1.548 0.653 1.00 90.12 148 SER A N 1
ATOM 1232 C CA . SER A 1 148 ? 5.431 2.445 1.002 1.00 90.12 148 SER A CA 1
ATOM 1233 C C . SER A 1 148 ? 4.086 1.722 0.922 1.00 90.12 148 SER A C 1
ATOM 1235 O O . SER A 1 148 ? 3.290 1.814 1.853 1.00 90.12 148 SER A O 1
ATOM 1237 N N . ILE A 1 149 ? 3.859 0.900 -0.108 1.00 88.75 149 ILE A N 1
ATOM 1238 C CA . ILE A 1 149 ? 2.636 0.093 -0.178 1.00 88.75 149 ILE A CA 1
ATOM 1239 C C . ILE A 1 149 ? 2.561 -0.888 0.999 1.00 88.75 149 ILE A C 1
ATOM 1241 O O . ILE A 1 149 ? 1.538 -0.947 1.671 1.00 88.75 149 ILE A O 1
ATOM 1245 N N . GLN A 1 150 ? 3.636 -1.612 1.312 1.00 89.62 150 GLN A N 1
ATOM 1246 C CA . GLN A 1 150 ? 3.664 -2.530 2.457 1.00 89.62 150 GLN A CA 1
ATOM 1247 C C . GLN A 1 150 ? 3.392 -1.819 3.793 1.00 89.62 150 GLN A C 1
ATOM 1249 O O . GLN A 1 150 ? 2.689 -2.371 4.642 1.00 89.62 150 GLN A O 1
ATOM 1254 N N . SER A 1 151 ? 3.896 -0.591 3.964 1.00 91.38 151 SER A N 1
ATOM 1255 C CA . SER A 1 151 ? 3.590 0.278 5.110 1.00 91.38 151 SER A CA 1
ATOM 1256 C C . SER A 1 151 ? 2.085 0.561 5.205 1.00 91.38 151 SER A C 1
ATOM 1258 O O . SER A 1 151 ? 1.477 0.324 6.250 1.00 91.38 151 SER A O 1
ATOM 1260 N N . ILE A 1 152 ? 1.453 0.967 4.095 1.00 89.31 152 ILE A N 1
ATOM 1261 C CA . ILE A 1 152 ? 0.002 1.210 4.014 1.00 89.31 152 ILE A CA 1
ATOM 1262 C C . ILE A 1 152 ? -0.791 -0.050 4.368 1.00 89.31 152 ILE A C 1
ATOM 1264 O O . ILE A 1 152 ? -1.693 0.006 5.202 1.00 89.31 152 ILE A O 1
ATOM 1268 N N . LEU A 1 153 ? -0.442 -1.186 3.764 1.00 88.62 153 LEU A N 1
ATOM 1269 C CA . LEU A 1 153 ? -1.116 -2.463 4.001 1.00 88.62 153 LEU A CA 1
ATOM 1270 C C . LEU A 1 153 ? -1.030 -2.865 5.481 1.00 88.62 153 LEU A C 1
ATOM 1272 O O . LEU A 1 153 ? -2.044 -3.181 6.098 1.00 88.62 153 LEU A O 1
ATOM 1276 N N . SER A 1 154 ? 0.150 -2.730 6.089 1.00 90.50 154 SER A N 1
ATOM 1277 C CA . SER A 1 154 ? 0.357 -3.007 7.517 1.00 90.50 154 SER A CA 1
ATOM 1278 C C . SER A 1 154 ? -0.453 -2.070 8.424 1.00 90.50 154 SER A C 1
ATOM 1280 O O . SER A 1 154 ? -0.984 -2.495 9.451 1.00 90.50 154 SER A O 1
ATOM 1282 N N . LEU A 1 155 ? -0.579 -0.790 8.058 1.00 90.81 155 LEU A N 1
ATOM 1283 C CA . LEU A 1 155 ? -1.413 0.173 8.784 1.00 90.81 155 LEU A CA 1
ATOM 1284 C C . LEU A 1 155 ? -2.899 -0.192 8.703 1.00 90.81 155 LEU A C 1
ATOM 1286 O O . LEU A 1 155 ? -3.594 -0.125 9.716 1.00 90.81 155 LEU A O 1
ATOM 1290 N N . MET A 1 156 ? -3.375 -0.609 7.528 1.00 87.69 156 MET A N 1
ATOM 1291 C CA . MET A 1 156 ? -4.748 -1.081 7.336 1.00 87.69 156 MET A CA 1
ATOM 1292 C C . MET A 1 156 ? -5.030 -2.334 8.170 1.00 87.69 156 MET A C 1
ATOM 1294 O O . MET A 1 156 ? -6.026 -2.375 8.891 1.00 87.69 156 MET A O 1
ATOM 1298 N N . GLU A 1 157 ? -4.138 -3.328 8.139 1.00 87.94 157 GLU A N 1
ATOM 1299 C CA . GLU A 1 157 ? -4.236 -4.531 8.975 1.00 87.94 157 GLU A CA 1
ATOM 1300 C C . GLU A 1 157 ? -4.280 -4.194 10.467 1.00 87.94 157 GLU A C 1
ATOM 1302 O O . GLU A 1 157 ? -5.076 -4.753 11.223 1.00 87.94 157 GLU A O 1
ATOM 1307 N N . TYR A 1 158 ? -3.437 -3.262 10.910 1.00 89.12 158 TYR A N 1
ATOM 1308 C CA . TYR A 1 158 ? -3.435 -2.816 12.296 1.00 89.12 158 TYR A CA 1
ATOM 1309 C C . TYR A 1 158 ? -4.739 -2.092 12.667 1.00 89.12 158 TYR A C 1
ATOM 1311 O O . TYR A 1 158 ? -5.302 -2.357 13.730 1.00 89.12 158 TYR A O 1
ATOM 1319 N N . GLY A 1 159 ? -5.271 -1.254 11.771 1.00 85.38 159 GLY A N 1
ATOM 1320 C CA . GLY A 1 159 ? -6.597 -0.646 11.911 1.00 85.38 159 GLY A CA 1
ATOM 1321 C C . GLY A 1 159 ? -7.707 -1.689 12.065 1.00 85.38 159 GLY A C 1
ATOM 1322 O O . GLY A 1 159 ? -8.580 -1.544 12.920 1.00 85.38 159 GLY A O 1
ATOM 1323 N N . VAL A 1 160 ? -7.640 -2.783 11.297 1.00 83.19 160 VAL A N 1
ATOM 1324 C CA . VAL A 1 160 ? -8.549 -3.929 11.447 1.00 83.19 160 VAL A CA 1
ATOM 1325 C C . VAL A 1 160 ? -8.440 -4.558 12.833 1.00 83.19 160 VAL A C 1
ATOM 1327 O O . VAL A 1 160 ? -9.467 -4.724 13.487 1.00 83.19 160 VAL A O 1
ATOM 1330 N N . LYS A 1 161 ? -7.225 -4.838 13.314 1.00 85.12 161 LYS A N 1
ATOM 1331 C CA . LYS A 1 161 ? -6.996 -5.471 14.626 1.00 85.12 161 LYS A CA 1
ATOM 1332 C C . LYS A 1 161 ? -7.545 -4.656 15.798 1.00 85.12 161 LYS A C 1
ATOM 1334 O O . LYS A 1 161 ? -8.072 -5.235 16.739 1.00 85.12 161 LYS A O 1
ATOM 1339 N N . ILE A 1 162 ? -7.460 -3.323 15.752 1.00 81.75 162 ILE A N 1
ATOM 1340 C CA . ILE A 1 162 ? -8.022 -2.457 16.809 1.00 81.75 162 ILE A CA 1
ATOM 1341 C C . ILE A 1 162 ? -9.552 -2.620 16.915 1.00 81.75 162 ILE A C 1
ATOM 1343 O O . ILE A 1 162 ? -10.127 -2.521 18.005 1.00 81.75 162 ILE A O 1
ATOM 1347 N N . LEU A 1 163 ? -10.203 -2.863 15.774 1.00 75.56 163 LEU A N 1
ATOM 1348 C CA . LEU A 1 163 ? -11.657 -2.942 15.621 1.00 75.56 163 LEU A CA 1
ATOM 1349 C C . LEU A 1 163 ? -12.215 -4.364 15.751 1.00 75.56 163 LEU A C 1
ATOM 1351 O O . LEU A 1 163 ? -13.436 -4.543 15.843 1.00 75.56 163 LEU A O 1
ATOM 1355 N N . GLU A 1 164 ? -11.352 -5.377 15.776 1.00 74.94 164 GLU A N 1
ATOM 1356 C CA . GLU A 1 164 ? -11.748 -6.731 16.135 1.00 74.94 164 GLU A CA 1
ATOM 1357 C C . GLU A 1 164 ? -12.131 -6.797 17.626 1.00 74.94 164 GLU A C 1
ATOM 1359 O O . GLU A 1 164 ? -11.562 -6.090 18.467 1.00 74.94 164 GLU A O 1
ATOM 1364 N N . PRO A 1 165 ? -13.156 -7.594 17.976 1.00 65.69 165 PRO A N 1
ATOM 1365 C CA . PRO A 1 165 ? -13.495 -7.813 19.369 1.00 65.69 165 PRO A CA 1
ATOM 1366 C C . PRO A 1 165 ? -12.335 -8.570 20.019 1.00 65.69 165 PRO A C 1
ATOM 1368 O O . PRO A 1 165 ? -11.789 -9.491 19.413 1.00 65.69 165 PRO A O 1
ATOM 1371 N N . GLU A 1 166 ? -11.959 -8.183 21.239 1.00 61.38 166 GLU A N 1
ATOM 1372 C CA . GLU A 1 166 ? -10.977 -8.942 22.015 1.00 61.38 166 GLU A CA 1
ATOM 1373 C C . GLU A 1 166 ? -11.520 -10.369 22.158 1.00 61.38 166 GLU A C 1
ATOM 1375 O O . GLU A 1 166 ? -12.627 -10.580 22.657 1.00 61.38 166 GLU A O 1
ATOM 1380 N N . SER A 1 167 ? -10.802 -11.342 21.600 1.00 48.78 167 SER A N 1
ATOM 1381 C CA . SER A 1 167 ? -11.144 -12.751 21.744 1.00 48.78 167 SER A CA 1
ATOM 1382 C C . SER A 1 167 ? -10.990 -13.121 23.218 1.00 48.78 167 SER A C 1
ATOM 1384 O O . SER A 1 167 ? -9.861 -13.151 23.710 1.00 48.78 167 SER A O 1
ATOM 1386 N N . ASN A 1 168 ? -12.120 -13.333 23.900 1.00 36.25 168 ASN A N 1
ATOM 1387 C CA . ASN A 1 168 ? -12.183 -13.917 25.244 1.00 36.25 168 ASN A CA 1
ATOM 1388 C C . ASN A 1 168 ? -11.631 -15.343 25.256 1.00 36.25 168 ASN A C 1
ATOM 1390 O O . ASN A 1 168 ? -11.958 -16.096 24.308 1.00 36.25 168 ASN A O 1
#

pLDDT: mean 77.1, std 15.05, range [36.25, 94.69]

Mean predicted aligned error: 10.37 Å

Nearest PDB structures (foldseek):
  8yrj-assembly1_B  TM=4.253E-01  e=1.758E+00  Mus musculus
  3hiu-assembly1_B  TM=3.319E-01  e=1.585E+00  Xanthomonas campestris pv. campestris
  7uw5-assembly1_A  TM=3.727E-01  e=7.533E+00  Escherichia coli K-12

Radius of gyration: 22.89 Å; Cα contacts (8 Å, |Δi|>4): 106; chains: 1; bounding box: 45×26×87 Å

Foldseek 3Di:
DPPVVVVVVVVVVVVVVVVVVVLVVVLLVLLLVLLVVLVVLLVVLVVLLVVLVVVQVVCVVVVNHDPLSVLLNVLSVVLSVVSVVSSCLSPPVVVVPPPNDLVVVLVVLVVLLVVLVVSLVSLVVSLVVVVVVVPPVVNVSSVVSNVSSVVSSVSSNVNNVSSDDPDD

Secondary structure (DSSP, 8-state):
--HHHHHHHHHHHHHHHHHHHHHHHHHHHHHHHHHHHHHHHHHHHHHHHHHHHHHHHHHHHTT---THHHHHHHHHHHHHHHHHHHHHHHHTTGGG-S---HHHHHHHHHHHHHHHHHHHHHHHHHHHHHHTT--HHHHHHHHHHHHHHHHHHHHHHHHHHHHSPP--

Solvent-accessible surface area (backbone atoms only — not comparable to full-atom values): 9262 Å² total; per-residue (Å²): 135,70,75,68,59,56,57,60,55,52,56,54,66,64,48,56,59,54,54,53,55,53,50,51,54,50,48,51,54,52,36,42,52,41,22,55,50,37,51,55,49,44,55,52,50,54,54,49,48,53,54,52,51,54,51,46,55,54,24,51,78,70,75,62,64,61,75,54,53,60,54,52,50,49,53,49,51,55,47,46,52,52,40,51,52,52,27,45,53,49,55,46,39,70,74,63,72,57,78,76,49,58,70,59,53,55,59,49,42,58,55,48,52,55,49,46,54,51,51,54,53,52,51,53,54,45,53,54,60,44,60,70,67,74,46,64,71,57,38,55,49,51,52,54,46,51,51,51,51,52,51,45,48,52,43,51,52,51,50,44,59,71,62,47,76,82,83,126

Sequence (168 aa):
MRKKLILSVLLLVVWIPHAMYAQESKKDIQLQTVAFKLFQEKENLKILRSQVVEKNNTAAIFDEQPLSYYSLMDSIDRIYILCGYEYEILEIAPKLKKEFKPKYYQRRSKQLLRTIDAITTELNTIDMLFKETQNRSIINLVDRTKKSIQSILSLMEYGVKILEPESN